Protein AF-A0A843MDX7-F1 (afdb_monomer_lite)

Sequence (92 aa):
RLTKTGERVLQIFNTVVQEIYSGSISGANNIIDEAASLETLLHSVSEMIGKMNADETVAVTQIVQSIHRIGEYSIDIAEILINKLVADDPLC

Structure (mmCIF, N/CA/C/O backbone):
data_AF-A0A843MDX7-F1
#
_entry.id   AF-A0A843MDX7-F1
#
loop_
_atom_site.group_PDB
_atom_site.id
_atom_site.type_symbol
_atom_site.label_atom_id
_atom_site.label_alt_id
_atom_site.label_comp_id
_atom_site.label_asym_id
_atom_site.label_entity_id
_atom_site.label_seq_id
_atom_site.pdbx_PDB_ins_code
_atom_site.Cartn_x
_atom_site.Cartn_y
_atom_site.Cartn_z
_atom_site.occupancy
_atom_site.B_iso_or_equiv
_atom_site.auth_seq_id
_atom_site.auth_comp_id
_atom_site.auth_asym_id
_atom_site.auth_atom_id
_atom_site.pdbx_PDB_model_num
ATOM 1 N N . ARG A 1 1 ? -13.286 5.437 9.569 1.00 82.69 1 ARG A N 1
ATOM 2 C CA . ARG A 1 1 ? -11.899 5.699 9.102 1.00 82.69 1 ARG A CA 1
ATOM 3 C C . ARG A 1 1 ? -11.290 4.421 8.551 1.00 82.69 1 ARG A C 1
ATOM 5 O O . ARG A 1 1 ? -10.936 4.442 7.389 1.00 82.69 1 ARG A O 1
ATOM 12 N N . LEU A 1 2 ? -11.324 3.314 9.303 1.00 89.81 2 LEU A N 1
ATOM 13 C CA . LEU A 1 2 ? -10.875 1.995 8.840 1.00 89.81 2 LEU A CA 1
ATOM 14 C C . LEU A 1 2 ? -11.424 1.584 7.462 1.00 89.81 2 LEU A C 1
ATOM 16 O O . LEU A 1 2 ? -10.640 1.230 6.596 1.00 89.81 2 LEU A O 1
ATOM 20 N N . THR A 1 3 ? -12.735 1.712 7.221 1.00 92.31 3 THR A N 1
ATOM 21 C CA . THR A 1 3 ? -13.336 1.409 5.904 1.00 92.31 3 THR A CA 1
ATOM 22 C C . THR A 1 3 ? -12.711 2.224 4.774 1.00 92.31 3 THR A C 1
ATOM 24 O O . THR A 1 3 ? -12.338 1.654 3.760 1.00 92.31 3 THR A O 1
ATOM 27 N N . LYS A 1 4 ? -12.503 3.534 4.978 1.00 92.31 4 LYS A N 1
ATOM 28 C CA . LYS A 1 4 ? -11.853 4.408 3.988 1.00 92.31 4 LYS A CA 1
ATOM 29 C C . LYS A 1 4 ? -10.400 4.001 3.737 1.00 92.31 4 LYS A C 1
ATOM 31 O O . LYS A 1 4 ? -9.946 4.040 2.603 1.00 92.31 4 LYS A O 1
ATOM 36 N N . THR A 1 5 ? -9.674 3.599 4.782 1.00 93.94 5 THR A N 1
ATOM 37 C CA . THR A 1 5 ? -8.310 3.066 4.647 1.00 93.94 5 THR A CA 1
ATOM 38 C C . THR A 1 5 ? -8.312 1.749 3.861 1.00 93.94 5 THR A C 1
ATOM 40 O O . THR A 1 5 ? -7.458 1.549 3.006 1.00 93.94 5 THR A O 1
ATOM 43 N N . GLY A 1 6 ? -9.308 0.886 4.091 1.00 95.25 6 GLY A N 1
ATOM 44 C CA . GLY A 1 6 ? -9.522 -0.347 3.329 1.00 95.25 6 GLY A CA 1
ATOM 45 C C . GLY A 1 6 ? -9.842 -0.097 1.851 1.00 95.25 6 GLY A C 1
ATOM 46 O O . GLY A 1 6 ? -9.253 -0.716 0.973 1.00 95.25 6 GLY A O 1
ATOM 47 N N . GLU A 1 7 ? -10.731 0.850 1.557 1.00 95.50 7 GLU A N 1
ATOM 48 C CA . GLU A 1 7 ? -11.038 1.271 0.183 1.00 95.50 7 GLU A CA 1
ATOM 49 C C . GLU A 1 7 ? -9.800 1.844 -0.512 1.00 95.50 7 GLU A C 1
ATOM 51 O O . GLU A 1 7 ? -9.522 1.505 -1.661 1.00 95.50 7 GLU A O 1
ATOM 56 N N . ARG A 1 8 ? -9.025 2.673 0.198 1.00 95.81 8 ARG A N 1
ATOM 57 C CA . ARG A 1 8 ? -7.805 3.275 -0.340 1.00 95.81 8 ARG A CA 1
ATOM 58 C C . ARG A 1 8 ? -6.753 2.225 -0.679 1.00 95.81 8 ARG A C 1
ATOM 60 O O . ARG A 1 8 ? -6.182 2.284 -1.762 1.00 95.81 8 ARG A O 1
ATOM 67 N N . VAL A 1 9 ? -6.514 1.255 0.205 1.00 96.44 9 VAL A N 1
ATOM 68 C CA . VAL A 1 9 ? -5.528 0.202 -0.074 1.00 96.44 9 VAL A CA 1
ATOM 69 C C . VAL A 1 9 ? -5.976 -0.721 -1.208 1.00 96.44 9 VAL A C 1
ATOM 71 O O . VAL A 1 9 ? -5.155 -1.158 -2.007 1.00 96.44 9 VAL A O 1
ATOM 74 N N . LEU A 1 10 ? -7.284 -0.960 -1.342 1.00 96.62 10 LEU A N 1
ATOM 75 C CA . LEU A 1 10 ? -7.827 -1.710 -2.470 1.00 96.62 10 LEU A CA 1
ATOM 76 C C . LEU A 1 10 ? -7.623 -0.966 -3.798 1.00 96.62 10 LEU A C 1
ATOM 78 O O . LEU A 1 10 ? -7.305 -1.591 -4.804 1.00 96.62 10 LEU A O 1
ATOM 82 N N . GLN A 1 11 ? -7.778 0.361 -3.808 1.00 96.50 11 GLN A N 1
ATOM 83 C CA . GLN A 1 11 ? -7.473 1.182 -4.984 1.00 96.50 11 GLN A CA 1
ATOM 84 C C . GLN A 1 11 ? -5.995 1.085 -5.366 1.00 96.50 11 GLN A C 1
ATOM 86 O O . GLN A 1 11 ? -5.710 0.817 -6.527 1.00 96.50 11 GLN A O 1
ATOM 91 N N . ILE A 1 12 ? -5.084 1.214 -4.394 1.00 96.31 12 ILE A N 1
ATOM 92 C CA . ILE A 1 12 ? -3.636 1.065 -4.616 1.00 96.31 12 ILE A CA 1
ATOM 93 C C . ILE A 1 12 ? -3.331 -0.298 -5.240 1.00 96.31 12 ILE A C 1
ATOM 95 O O . ILE A 1 12 ? -2.659 -0.379 -6.264 1.00 96.31 12 ILE A O 1
ATOM 99 N N . PHE A 1 13 ? -3.885 -1.370 -4.673 1.00 95.69 13 PHE A N 1
ATOM 100 C CA . PHE A 1 13 ? -3.676 -2.716 -5.196 1.00 95.69 13 PHE A CA 1
ATOM 101 C C . PHE A 1 13 ? -4.237 -2.897 -6.617 1.00 95.69 13 PHE A C 1
ATOM 103 O O . PHE A 1 13 ? -3.626 -3.564 -7.449 1.00 95.69 13 PHE A O 1
ATOM 110 N N . ASN A 1 14 ? -5.374 -2.278 -6.941 1.00 95.50 14 ASN A N 1
ATOM 111 C CA . ASN A 1 14 ? -5.898 -2.299 -8.308 1.00 95.50 14 ASN A CA 1
ATOM 112 C C . ASN A 1 14 ? -4.974 -1.560 -9.286 1.00 95.50 14 ASN A C 1
ATOM 114 O O . ASN A 1 14 ? -4.761 -2.057 -10.392 1.00 95.50 14 ASN A O 1
ATOM 118 N N . THR A 1 15 ? -4.397 -0.425 -8.879 1.00 94.88 15 THR A N 1
ATOM 119 C CA . THR A 1 15 ? -3.380 0.286 -9.668 1.00 94.88 15 THR A CA 1
ATOM 120 C C . THR A 1 15 ? -2.160 -0.606 -9.897 1.00 94.88 15 THR A C 1
ATOM 122 O O . THR A 1 15 ? -1.721 -0.742 -11.032 1.00 94.88 15 THR A O 1
ATOM 125 N N . VAL A 1 16 ? -1.675 -1.315 -8.868 1.00 96.12 16 VAL A N 1
ATOM 126 C CA . VAL A 1 16 ? -0.592 -2.311 -9.011 1.00 96.12 16 VAL A CA 1
ATOM 127 C C . VAL A 1 16 ? -0.906 -3.322 -10.108 1.00 96.12 16 VAL A C 1
ATOM 129 O O . VAL A 1 16 ? -0.102 -3.522 -11.016 1.00 96.12 16 VAL A O 1
ATOM 132 N N . VAL A 1 17 ? -2.090 -3.938 -10.058 1.00 95.12 17 VAL A N 1
ATOM 133 C CA . VAL A 1 17 ? -2.499 -4.926 -11.064 1.00 95.12 17 VAL A CA 1
ATOM 134 C C . VAL A 1 17 ? -2.520 -4.317 -12.465 1.00 95.12 17 VAL A C 1
ATOM 136 O O . VAL A 1 17 ? -2.078 -4.972 -13.402 1.00 95.12 17 VAL A O 1
ATOM 139 N N . GLN A 1 18 ? -3.003 -3.084 -12.625 1.00 94.56 18 GLN A N 1
ATOM 140 C CA . GLN A 1 18 ? -3.042 -2.399 -13.921 1.00 94.56 18 GLN A CA 1
ATOM 141 C C . GLN A 1 18 ? -1.638 -2.107 -14.465 1.00 94.56 18 GLN A C 1
ATOM 143 O O . GLN A 1 18 ? -1.363 -2.399 -15.631 1.00 94.56 18 GLN A O 1
ATOM 148 N N . GLU A 1 19 ? -0.739 -1.589 -13.630 1.00 93.56 19 GLU A N 1
ATOM 149 C CA . GLU A 1 19 ? 0.597 -1.174 -14.067 1.00 93.56 19 GLU A CA 1
ATOM 150 C C . GLU A 1 19 ? 1.530 -2.351 -14.367 1.00 93.56 19 GLU A C 1
ATOM 152 O O . GLU A 1 19 ? 2.387 -2.246 -15.243 1.00 93.56 19 GLU A O 1
ATOM 157 N N . ILE A 1 20 ? 1.311 -3.514 -13.740 1.00 91.81 20 ILE A N 1
ATOM 158 C CA . ILE A 1 20 ? 1.996 -4.759 -14.127 1.00 91.81 20 ILE A CA 1
ATOM 159 C C . ILE A 1 20 ? 1.782 -5.071 -15.617 1.00 91.81 20 ILE A C 1
ATOM 161 O O . ILE A 1 20 ? 2.701 -5.556 -16.278 1.00 91.81 20 ILE A O 1
ATOM 165 N N . TYR A 1 21 ? 0.589 -4.801 -16.157 1.00 88.75 21 TYR A N 1
ATOM 166 C CA . TYR A 1 21 ? 0.299 -5.026 -17.576 1.00 88.75 21 TYR A CA 1
ATOM 167 C C . TYR A 1 21 ? 0.697 -3.847 -18.468 1.00 88.75 21 TYR A C 1
ATOM 169 O O . TYR A 1 21 ? 1.010 -4.067 -19.637 1.00 88.75 21 TYR A O 1
ATOM 177 N N . SER A 1 22 ? 0.663 -2.613 -17.953 1.00 89.00 22 SER A N 1
ATOM 178 C CA . SER A 1 22 ? 1.023 -1.416 -18.726 1.00 89.00 22 SER A CA 1
ATOM 179 C C . SER A 1 22 ? 2.537 -1.316 -18.964 1.00 89.00 22 SER A C 1
ATOM 181 O O . SER A 1 22 ? 2.954 -0.837 -20.017 1.00 89.00 22 SER A O 1
ATOM 183 N N . GLY A 1 23 ? 3.350 -1.756 -17.995 1.00 85.44 23 GLY A N 1
ATOM 184 C CA . GLY A 1 23 ? 4.803 -1.607 -18.027 1.00 85.44 23 GLY A CA 1
ATOM 185 C C . GLY A 1 23 ? 5.277 -0.150 -17.949 1.00 85.44 23 GLY A C 1
ATOM 186 O O . GLY A 1 23 ? 6.287 0.192 -18.554 1.00 85.44 23 GLY A O 1
ATOM 187 N N . SER A 1 24 ? 4.559 0.730 -17.247 1.00 90.12 24 SER A N 1
ATOM 188 C CA . SER A 1 24 ? 4.927 2.147 -17.127 1.00 90.12 24 SER A CA 1
ATOM 189 C C . SER A 1 24 ? 5.760 2.437 -15.874 1.00 90.12 24 SER A C 1
ATOM 191 O O . SER A 1 24 ? 5.282 2.257 -14.754 1.00 90.12 24 SER A O 1
ATOM 193 N N . ILE A 1 25 ? 6.966 3.000 -16.042 1.00 92.88 25 ILE A N 1
ATOM 194 C CA . ILE A 1 25 ? 7.780 3.515 -14.918 1.00 92.88 25 ILE A CA 1
ATOM 195 C C . ILE A 1 25 ? 7.021 4.615 -14.163 1.00 92.88 25 ILE A C 1
ATOM 197 O O . ILE A 1 25 ? 7.019 4.646 -12.935 1.00 92.88 25 ILE A O 1
ATOM 201 N N . SER A 1 26 ? 6.325 5.504 -14.881 1.00 93.81 26 SER A N 1
ATOM 202 C CA . SER A 1 26 ? 5.515 6.550 -14.247 1.00 93.81 26 SER A CA 1
ATOM 203 C C . SER A 1 26 ? 4.372 5.964 -13.417 1.00 93.81 26 SER A C 1
ATOM 205 O O . SER A 1 26 ? 4.050 6.510 -12.365 1.00 93.81 26 SER A O 1
ATOM 207 N N . GLY A 1 27 ? 3.759 4.873 -13.882 1.00 94.81 27 GLY A N 1
ATOM 208 C CA . GLY A 1 27 ? 2.713 4.167 -13.147 1.00 94.81 27 GLY A CA 1
ATOM 209 C C . GLY A 1 27 ? 3.254 3.491 -11.889 1.00 94.81 27 GLY A C 1
ATOM 210 O O . GLY A 1 27 ? 2.673 3.624 -10.814 1.00 94.81 27 GLY A O 1
ATOM 211 N N . ALA A 1 28 ? 4.421 2.853 -11.998 1.00 95.69 28 ALA A N 1
ATOM 212 C CA . ALA A 1 28 ? 5.126 2.279 -10.858 1.00 95.69 28 ALA A CA 1
ATOM 213 C C . ALA A 1 28 ? 5.498 3.338 -9.803 1.00 95.69 28 ALA A C 1
ATOM 215 O O . ALA A 1 28 ? 5.230 3.146 -8.620 1.00 95.69 28 ALA A O 1
ATOM 216 N N . ASN A 1 29 ? 6.015 4.498 -10.216 1.00 96.31 29 ASN A N 1
ATOM 217 C CA . ASN A 1 29 ? 6.288 5.606 -9.293 1.00 96.31 29 ASN A CA 1
ATOM 218 C C . ASN A 1 29 ? 5.012 6.109 -8.601 1.00 96.31 29 ASN A C 1
ATOM 220 O O . ASN A 1 29 ? 5.014 6.331 -7.393 1.00 96.31 29 ASN A O 1
ATOM 224 N N . ASN A 1 30 ? 3.901 6.220 -9.335 1.00 96.38 30 ASN A N 1
ATOM 225 C CA . ASN A 1 30 ? 2.624 6.609 -8.742 1.00 96.38 30 ASN A CA 1
ATOM 226 C C . ASN A 1 30 ? 2.151 5.600 -7.678 1.00 96.38 30 ASN A C 1
ATOM 228 O O . ASN A 1 30 ? 1.621 6.008 -6.650 1.00 96.38 30 ASN A O 1
ATOM 232 N N . ILE A 1 31 ? 2.383 4.296 -7.866 1.00 96.81 31 ILE A 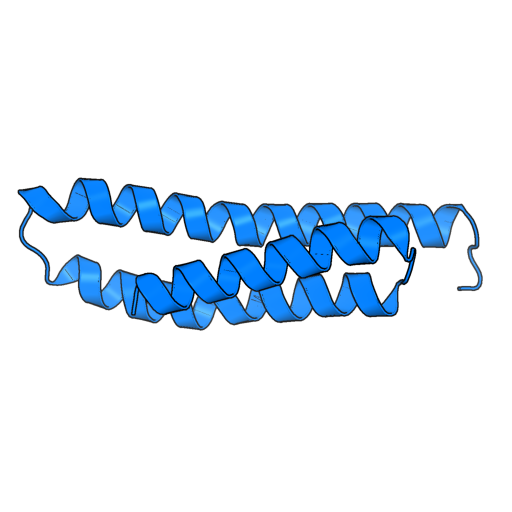N 1
ATOM 233 C CA . ILE A 1 31 ? 2.088 3.289 -6.832 1.00 96.81 31 ILE A CA 1
ATOM 234 C C . ILE A 1 31 ? 2.871 3.574 -5.546 1.00 96.81 31 ILE A C 1
ATOM 236 O O . ILE A 1 31 ? 2.282 3.507 -4.466 1.00 96.81 31 ILE A O 1
ATOM 240 N N . ILE A 1 32 ? 4.162 3.911 -5.649 1.00 97.31 32 ILE A N 1
ATOM 241 C CA . ILE A 1 32 ? 5.009 4.234 -4.490 1.00 97.31 32 ILE A CA 1
ATOM 242 C C . ILE A 1 32 ? 4.443 5.446 -3.743 1.00 97.31 32 ILE A C 1
ATOM 244 O O . ILE A 1 32 ? 4.242 5.383 -2.529 1.00 97.31 32 ILE A O 1
ATOM 248 N N . ASP A 1 33 ? 4.117 6.519 -4.466 1.00 96.19 33 ASP A N 1
ATOM 249 C CA . ASP A 1 33 ? 3.553 7.740 -3.882 1.00 96.19 33 ASP A CA 1
ATOM 250 C C . ASP A 1 33 ? 2.195 7.478 -3.210 1.00 96.19 33 ASP A C 1
ATOM 252 O O . ASP A 1 33 ? 1.929 7.914 -2.081 1.00 96.19 33 ASP A O 1
ATOM 256 N N . GLU A 1 34 ? 1.318 6.728 -3.881 1.00 95.12 34 GLU A N 1
ATOM 257 C CA . GLU A 1 34 ? 0.006 6.382 -3.350 1.00 95.12 34 GLU A CA 1
ATOM 258 C C . GLU A 1 34 ? 0.103 5.487 -2.107 1.00 95.12 34 GLU A C 1
ATOM 260 O O . GLU A 1 34 ? -0.609 5.735 -1.127 1.00 95.12 34 GLU A O 1
ATOM 265 N N . ALA A 1 35 ? 0.991 4.492 -2.109 1.00 95.38 35 ALA A N 1
ATOM 266 C CA . ALA A 1 35 ? 1.245 3.632 -0.960 1.00 95.38 35 ALA A CA 1
ATOM 267 C C . ALA A 1 35 ? 1.859 4.407 0.214 1.00 95.38 35 ALA A C 1
ATOM 269 O O . ALA A 1 35 ? 1.390 4.261 1.342 1.00 95.38 35 ALA A O 1
ATOM 270 N N . ALA A 1 36 ? 2.807 5.315 -0.0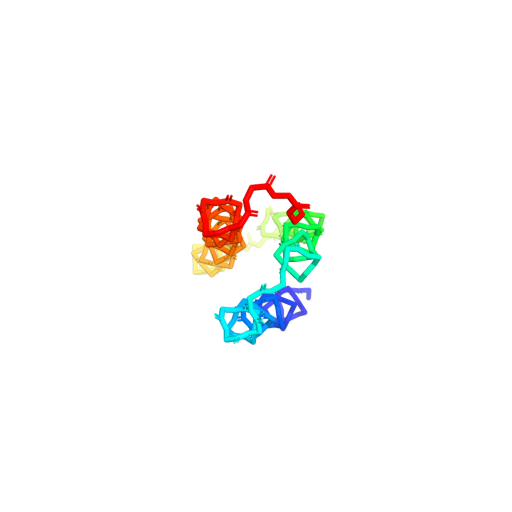35 1.00 92.62 36 ALA A N 1
ATOM 271 C CA . ALA A 1 36 ? 3.372 6.181 1.001 1.00 92.62 36 ALA A CA 1
ATOM 272 C C . ALA A 1 36 ? 2.304 7.087 1.643 1.00 92.62 36 ALA A C 1
ATOM 274 O O . ALA A 1 36 ? 2.296 7.297 2.858 1.00 92.62 36 ALA A O 1
ATOM 275 N N . SER A 1 37 ? 1.330 7.572 0.860 1.00 91.81 37 SER A N 1
ATOM 276 C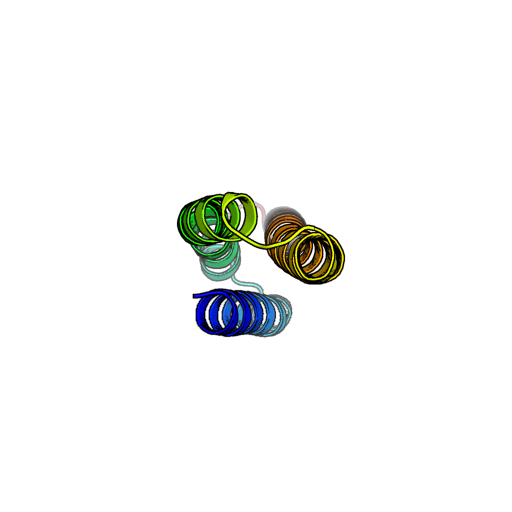 CA . SER A 1 37 ? 0.210 8.364 1.393 1.00 91.81 37 SER A CA 1
ATOM 277 C C . SER A 1 37 ? -0.686 7.595 2.380 1.00 91.81 37 SER A C 1
ATOM 279 O O . SER A 1 37 ? -1.376 8.210 3.204 1.00 91.81 37 SER A O 1
ATOM 281 N N . LEU A 1 38 ? -0.665 6.255 2.342 1.00 93.25 38 LEU A N 1
ATOM 282 C CA . LEU A 1 38 ? -1.456 5.400 3.229 1.00 93.25 38 LEU A CA 1
ATOM 283 C C . LEU A 1 38 ? -1.008 5.522 4.694 1.00 93.25 38 LEU A C 1
ATOM 285 O O . LEU A 1 38 ? -1.846 5.401 5.590 1.00 93.25 38 LEU A O 1
ATOM 289 N N . GLU A 1 39 ? 0.264 5.843 4.946 1.00 90.25 39 GLU A N 1
ATOM 290 C CA . GLU A 1 39 ? 0.829 5.997 6.295 1.00 90.25 39 GLU A CA 1
ATOM 291 C C . GLU A 1 39 ? 0.081 7.043 7.126 1.00 90.25 39 GLU A C 1
ATOM 293 O O . GLU A 1 39 ? -0.252 6.822 8.292 1.00 90.25 39 GLU A O 1
ATOM 298 N N . THR A 1 40 ? -0.298 8.164 6.508 1.00 89.06 40 THR A N 1
ATOM 299 C CA . THR A 1 40 ? -1.055 9.217 7.206 1.00 89.06 40 THR A CA 1
ATOM 300 C C . THR A 1 40 ? -2.437 8.712 7.641 1.00 89.06 40 THR A C 1
ATOM 302 O O . THR A 1 40 ? -2.909 9.003 8.745 1.00 89.06 40 THR A O 1
ATOM 305 N N . LEU A 1 41 ? -3.096 7.913 6.794 1.00 90.88 41 LEU A N 1
ATOM 306 C CA . LEU A 1 41 ? -4.389 7.308 7.117 1.00 90.88 41 LEU A CA 1
ATOM 307 C C . LEU A 1 41 ? -4.244 6.251 8.212 1.00 90.88 41 LEU A C 1
ATOM 309 O O . LEU A 1 41 ? -5.057 6.237 9.139 1.00 90.88 41 LEU A O 1
ATOM 313 N N . LEU A 1 42 ? -3.221 5.402 8.127 1.00 93.00 42 LEU A N 1
ATOM 314 C CA . LEU A 1 42 ? -2.932 4.359 9.110 1.00 93.00 42 LEU A CA 1
ATOM 315 C C . LEU A 1 42 ? -2.631 4.948 10.486 1.00 93.00 42 LEU A C 1
ATOM 317 O O . LEU A 1 42 ? -3.216 4.494 11.469 1.00 93.00 42 LEU A O 1
ATOM 321 N N . HIS A 1 43 ? -1.846 6.024 10.557 1.00 91.06 43 HIS A N 1
ATOM 322 C CA . HIS A 1 43 ? -1.589 6.739 11.805 1.00 91.06 43 HIS A CA 1
ATOM 323 C C . HIS A 1 43 ? -2.895 7.190 12.481 1.00 91.06 43 HIS A C 1
ATOM 325 O O . HIS A 1 43 ? -3.137 6.903 13.654 1.00 91.06 43 HIS A O 1
ATOM 331 N N . SER A 1 44 ? -3.808 7.791 11.709 1.00 90.62 44 SER A N 1
ATOM 332 C CA . SER A 1 44 ? -5.109 8.252 12.219 1.00 90.62 44 SER A CA 1
ATOM 333 C C . SER A 1 44 ? -6.040 7.125 12.698 1.00 90.62 44 SER A C 1
ATOM 335 O O . SER A 1 44 ? -6.975 7.370 13.471 1.00 90.62 44 SER A O 1
ATOM 337 N N . VAL A 1 45 ? -5.838 5.899 12.198 1.00 92.00 45 VAL A N 1
ATOM 338 C CA . VAL A 1 45 ? -6.577 4.706 12.628 1.00 92.00 45 VAL A CA 1
ATOM 339 C C . VAL A 1 45 ? -5.939 4.118 13.884 1.00 92.00 45 VAL A C 1
ATOM 341 O O . VAL A 1 45 ? -6.668 3.767 14.807 1.00 92.00 45 VAL A O 1
ATOM 344 N N . SER A 1 46 ? -4.611 4.092 13.982 1.00 89.75 46 SER A N 1
ATOM 345 C CA . SER A 1 46 ? -3.896 3.652 15.186 1.00 89.75 46 SER A CA 1
ATOM 346 C C . SER A 1 46 ? -4.262 4.486 16.420 1.00 89.75 46 SER A C 1
ATOM 348 O O . SER A 1 46 ? -4.524 3.928 17.486 1.00 89.75 46 SER A O 1
ATOM 350 N N . GLU A 1 47 ? -4.409 5.807 16.275 1.00 90.75 47 GLU A N 1
ATOM 351 C CA . GLU A 1 47 ? -4.911 6.679 17.352 1.00 90.75 47 GLU A CA 1
ATOM 352 C C . GLU A 1 47 ? -6.336 6.328 17.814 1.00 90.75 47 GLU A C 1
ATOM 354 O O . GLU A 1 47 ? -6.696 6.546 18.973 1.00 90.75 47 GLU A O 1
ATOM 359 N N . MET A 1 48 ? -7.177 5.821 16.904 1.00 89.62 48 MET A N 1
ATOM 360 C CA . MET A 1 48 ? -8.530 5.369 17.234 1.00 89.62 48 MET A CA 1
ATOM 361 C C . MET A 1 48 ? -8.486 4.053 18.006 1.00 89.62 48 MET A C 1
ATOM 363 O O . MET A 1 48 ? -9.186 3.925 19.007 1.00 89.62 48 MET A O 1
ATOM 367 N N . ILE A 1 49 ? -7.653 3.108 17.562 1.00 90.62 49 ILE A N 1
ATOM 368 C CA . ILE A 1 49 ? -7.487 1.799 18.204 1.00 90.62 49 ILE A CA 1
ATOM 369 C C . ILE A 1 49 ? -7.056 1.962 19.662 1.00 90.62 49 ILE A C 1
ATOM 371 O O . ILE A 1 49 ? -7.603 1.295 20.533 1.00 90.62 49 ILE A O 1
ATOM 375 N N . GLY A 1 50 ? -6.158 2.909 19.955 1.00 87.69 50 GLY A N 1
ATOM 376 C CA . GLY A 1 50 ? -5.722 3.197 21.327 1.00 87.69 50 GLY A CA 1
ATOM 377 C C . GLY A 1 50 ? -6.839 3.634 22.289 1.00 87.69 50 GLY A C 1
ATOM 378 O O . GLY A 1 50 ? -6.611 3.687 23.494 1.00 87.69 50 GLY A O 1
ATOM 379 N N . LYS A 1 51 ? -8.039 3.947 21.781 1.00 89.44 51 LYS A N 1
ATOM 380 C CA . LYS A 1 51 ? -9.223 4.337 22.565 1.00 89.44 51 LYS A CA 1
ATOM 381 C C . LYS A 1 51 ? -10.283 3.229 22.655 1.00 89.44 51 LYS A C 1
ATOM 383 O O . LYS A 1 51 ? -11.328 3.463 23.256 1.00 89.44 51 LYS A O 1
ATOM 388 N N . MET A 1 52 ? -10.060 2.070 22.027 1.00 90.75 52 MET A N 1
ATOM 389 C CA . MET A 1 52 ? -11.011 0.952 21.998 1.00 90.75 52 MET A CA 1
ATOM 390 C C . MET A 1 52 ? -10.869 0.049 23.230 1.00 90.75 52 MET A C 1
ATOM 392 O O . MET A 1 52 ? -9.815 -0.014 23.866 1.00 90.75 52 MET A O 1
ATOM 396 N N . ASN A 1 53 ? -11.942 -0.675 23.555 1.00 88.00 53 ASN A N 1
ATOM 397 C CA . ASN A 1 53 ? -11.924 -1.684 24.613 1.00 88.00 53 ASN A CA 1
ATOM 398 C C . ASN A 1 53 ? -11.085 -2.900 24.189 1.00 88.00 53 ASN A C 1
ATOM 400 O O . ASN A 1 53 ? -11.033 -3.247 23.009 1.00 88.00 53 ASN A O 1
ATOM 404 N N . ALA A 1 54 ? -10.458 -3.571 25.161 1.00 82.50 54 ALA A N 1
ATOM 405 C CA . ALA A 1 54 ? -9.465 -4.624 24.922 1.00 82.50 54 ALA A CA 1
ATOM 406 C C . ALA A 1 54 ? -9.944 -5.747 23.980 1.00 82.50 54 ALA A C 1
ATOM 408 O O . ALA A 1 54 ? -9.172 -6.197 23.132 1.00 82.50 54 ALA A O 1
ATOM 409 N N . ASP A 1 55 ? -11.212 -6.148 24.087 1.00 82.62 55 ASP A N 1
ATOM 410 C CA . ASP A 1 55 ? -11.776 -7.273 23.333 1.00 82.62 55 ASP A CA 1
ATOM 411 C C . ASP A 1 55 ? -11.903 -6.987 21.823 1.00 82.62 55 ASP A C 1
ATOM 413 O O . ASP A 1 55 ? -11.745 -7.887 21.000 1.00 82.62 55 ASP A O 1
ATOM 417 N N . GLU A 1 56 ? -12.130 -5.730 21.433 1.00 83.88 56 GLU A N 1
ATOM 418 C CA . GLU A 1 56 ? -12.269 -5.322 20.025 1.00 83.88 56 GLU A CA 1
ATOM 419 C C . GLU A 1 56 ? -10.916 -4.937 19.405 1.00 83.88 56 GLU A C 1
ATOM 421 O O . GLU A 1 56 ? -10.684 -5.118 18.205 1.00 83.88 56 GLU A O 1
ATOM 426 N N . THR A 1 57 ? -9.990 -4.448 20.235 1.00 92.19 57 THR A N 1
ATOM 427 C CA . THR A 1 57 ? -8.679 -3.929 19.825 1.00 92.19 57 THR A CA 1
ATOM 428 C C . THR A 1 57 ? -7.842 -4.950 19.059 1.00 92.19 57 THR A C 1
ATOM 430 O O . THR A 1 57 ? -7.195 -4.587 18.074 1.00 92.19 57 THR A O 1
ATOM 433 N N . VAL A 1 58 ? -7.856 -6.226 19.459 1.00 90.88 58 VAL A N 1
ATOM 434 C CA . VAL A 1 58 ? -7.027 -7.267 18.824 1.00 90.88 58 VAL A CA 1
ATOM 435 C C . VAL A 1 58 ? -7.418 -7.470 17.361 1.00 90.88 58 VAL A C 1
ATOM 437 O O . VAL A 1 58 ? -6.565 -7.381 16.476 1.00 90.88 58 VAL A O 1
ATOM 440 N N . ALA A 1 59 ? -8.707 -7.691 17.093 1.00 91.06 59 ALA A N 1
ATOM 441 C CA . ALA A 1 59 ? -9.199 -7.942 15.742 1.00 91.06 59 ALA A CA 1
ATOM 442 C C . ALA A 1 59 ? -8.967 -6.730 14.826 1.00 91.06 59 ALA A C 1
ATOM 444 O O . ALA A 1 59 ? -8.484 -6.872 13.702 1.00 91.06 59 ALA A O 1
ATOM 445 N N . VAL A 1 60 ? -9.242 -5.520 15.323 1.00 92.62 60 VAL A N 1
ATOM 446 C CA . VAL A 1 60 ? -9.047 -4.290 14.544 1.00 92.62 60 VAL A CA 1
ATOM 447 C C . VAL A 1 60 ? -7.565 -4.047 14.248 1.00 92.62 60 VAL A C 1
ATOM 449 O O . VAL A 1 60 ? -7.219 -3.683 13.124 1.00 92.62 60 VAL A O 1
ATOM 452 N N . THR A 1 61 ? -6.676 -4.319 15.207 1.00 93.25 61 THR A N 1
ATOM 453 C CA . THR A 1 61 ? -5.222 -4.215 15.006 1.00 93.25 61 THR A CA 1
ATOM 454 C C . THR A 1 61 ? -4.743 -5.160 13.907 1.00 93.25 61 THR A C 1
ATOM 456 O O . THR A 1 61 ? -3.980 -4.747 13.035 1.00 93.25 61 THR A O 1
ATOM 459 N N . GLN A 1 62 ? -5.225 -6.406 13.887 1.00 93.38 62 GLN A N 1
ATOM 460 C CA . GLN A 1 62 ? -4.869 -7.372 12.842 1.00 93.38 62 GLN A CA 1
ATOM 461 C C . GLN A 1 62 ? -5.314 -6.919 11.444 1.00 93.38 62 GLN A C 1
ATOM 463 O O . GLN A 1 62 ? -4.572 -7.090 10.471 1.00 93.38 62 GLN A O 1
ATOM 468 N N . ILE A 1 63 ? -6.497 -6.308 11.334 1.00 94.38 63 ILE A N 1
ATOM 469 C CA . ILE A 1 63 ? -6.985 -5.739 10.071 1.00 94.38 63 ILE A CA 1
ATOM 470 C C . ILE A 1 63 ? -6.077 -4.590 9.625 1.00 94.38 63 ILE A C 1
ATOM 472 O O . ILE A 1 63 ? -5.636 -4.573 8.478 1.00 94.38 63 ILE A O 1
ATOM 476 N N . VAL A 1 64 ? -5.747 -3.660 10.524 1.00 95.25 64 VAL A N 1
ATOM 477 C CA . VAL A 1 64 ? -4.880 -2.514 10.204 1.00 95.25 64 VAL A CA 1
ATOM 478 C C . VAL A 1 64 ? -3.485 -2.952 9.781 1.00 95.25 64 VAL A C 1
ATOM 480 O O . VAL A 1 64 ? -2.983 -2.460 8.776 1.00 95.25 64 VAL A O 1
ATOM 483 N N . GLN A 1 65 ? -2.891 -3.924 10.472 1.00 94.75 65 GLN A N 1
ATOM 484 C CA . GLN A 1 65 ? -1.605 -4.500 10.073 1.00 94.75 65 GLN A CA 1
ATOM 485 C C . GLN A 1 65 ? -1.672 -5.179 8.702 1.00 94.75 65 GLN A C 1
ATOM 487 O O . GLN A 1 65 ? -0.712 -5.137 7.941 1.00 94.75 65 GLN A O 1
ATOM 492 N N . SER A 1 66 ? -2.799 -5.812 8.369 1.00 96.31 66 SER A N 1
ATOM 493 C CA . SER A 1 66 ? -2.984 -6.413 7.045 1.00 96.31 66 SER A CA 1
ATOM 494 C C . SER A 1 66 ? -3.078 -5.349 5.955 1.00 96.31 66 SER A C 1
ATOM 496 O O . SER A 1 66 ? -2.472 -5.514 4.905 1.00 96.31 66 SER A O 1
ATOM 498 N N . ILE A 1 67 ? -3.776 -4.240 6.219 1.00 96.25 67 ILE A N 1
ATOM 499 C CA . ILE A 1 67 ? -3.842 -3.098 5.299 1.00 96.25 67 ILE A CA 1
ATOM 500 C C . ILE A 1 67 ? -2.457 -2.472 5.107 1.00 96.25 67 ILE A C 1
ATOM 502 O O . ILE A 1 67 ? -2.069 -2.196 3.976 1.00 96.25 67 ILE A O 1
ATOM 506 N N . HIS A 1 68 ? -1.705 -2.287 6.192 1.00 96.31 68 HIS A N 1
ATOM 507 C CA . HIS A 1 68 ? -0.346 -1.750 6.139 1.00 96.31 68 HIS A CA 1
ATOM 508 C C . HIS A 1 68 ? 0.568 -2.596 5.246 1.00 96.31 68 HIS A C 1
ATOM 510 O O . HIS A 1 68 ? 1.125 -2.070 4.288 1.00 96.31 68 HIS A O 1
ATOM 516 N N . ARG A 1 69 ? 0.586 -3.920 5.450 1.00 96.81 69 ARG A N 1
ATOM 517 C CA . ARG A 1 69 ? 1.367 -4.847 4.614 1.00 96.81 69 ARG A CA 1
ATOM 518 C C . ARG A 1 69 ? 0.992 -4.815 3.135 1.00 96.81 69 ARG A C 1
ATOM 520 O O . ARG A 1 69 ? 1.864 -4.969 2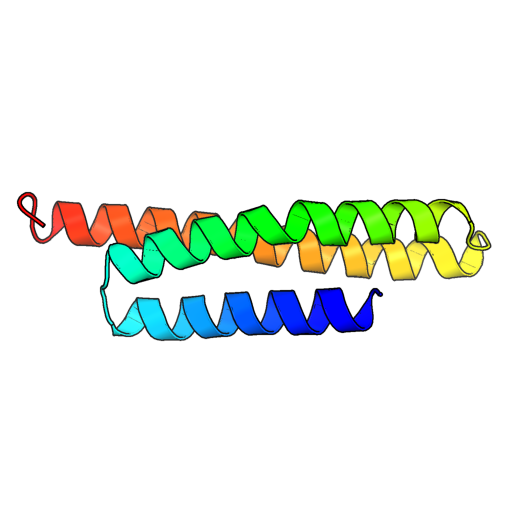.294 1.00 96.81 69 ARG A O 1
ATOM 527 N N . ILE A 1 70 ? -0.286 -4.628 2.786 1.00 96.69 70 ILE A N 1
ATOM 528 C CA . ILE A 1 70 ? -0.674 -4.501 1.368 1.00 96.69 70 ILE A CA 1
ATOM 529 C C . ILE A 1 70 ? -0.038 -3.246 0.753 1.00 96.69 70 ILE A C 1
ATOM 531 O O . ILE A 1 70 ? 0.396 -3.294 -0.397 1.00 96.69 70 ILE A O 1
ATOM 535 N N . GLY A 1 71 ? 0.048 -2.145 1.506 1.00 96.69 71 GLY A N 1
ATOM 536 C CA . GLY A 1 71 ? 0.774 -0.946 1.084 1.00 96.69 71 GLY A CA 1
ATOM 537 C C . GLY A 1 71 ? 2.259 -1.225 0.850 1.00 96.69 71 GLY A C 1
ATOM 538 O O . GLY A 1 71 ? 2.758 -0.937 -0.233 1.00 96.69 71 GLY A O 1
ATOM 539 N N . GLU A 1 72 ? 2.932 -1.859 1.814 1.00 96.69 72 GLU A N 1
ATOM 540 C CA . GLU A 1 72 ? 4.353 -2.2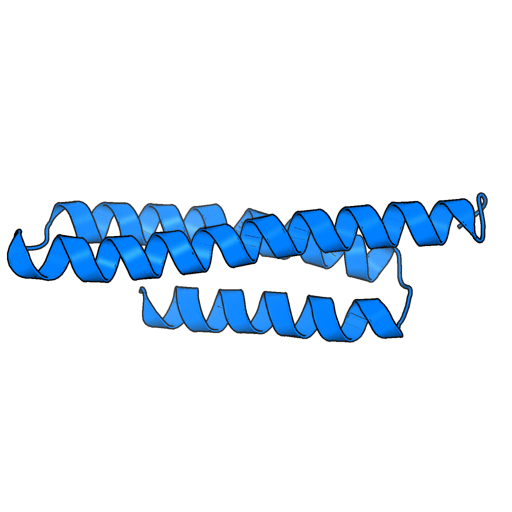34 1.704 1.00 96.69 72 GLU A CA 1
ATOM 541 C C . GLU A 1 72 ? 4.610 -3.141 0.491 1.00 96.69 72 GLU A C 1
ATOM 543 O O . GLU A 1 72 ? 5.439 -2.827 -0.357 1.00 96.69 72 GLU A O 1
ATOM 548 N N . TYR A 1 73 ? 3.815 -4.200 0.316 1.00 97.31 73 TYR A N 1
ATOM 549 C CA . TYR A 1 73 ? 3.951 -5.091 -0.840 1.00 97.31 73 TYR A CA 1
ATOM 550 C C . TYR A 1 73 ? 3.662 -4.396 -2.173 1.00 97.31 73 TYR A C 1
ATOM 552 O O . TYR A 1 73 ? 4.208 -4.789 -3.200 1.00 97.31 73 TYR A O 1
ATOM 560 N N . SER A 1 74 ? 2.809 -3.369 -2.183 1.00 97.62 74 SER A N 1
ATOM 561 C CA . SER A 1 74 ? 2.566 -2.578 -3.392 1.00 97.62 74 SER A CA 1
ATOM 562 C C . SER A 1 74 ? 3.810 -1.781 -3.795 1.00 97.62 74 SER A C 1
ATOM 564 O O . SER A 1 74 ? 4.112 -1.705 -4.984 1.00 97.62 74 SER A O 1
ATOM 566 N N . ILE A 1 75 ? 4.551 -1.247 -2.817 1.00 97.50 75 ILE A N 1
ATOM 567 C CA . ILE A 1 75 ? 5.838 -0.572 -3.042 1.00 97.50 75 ILE A CA 1
ATOM 568 C C . ILE A 1 75 ? 6.859 -1.572 -3.585 1.00 97.50 75 ILE A C 1
ATOM 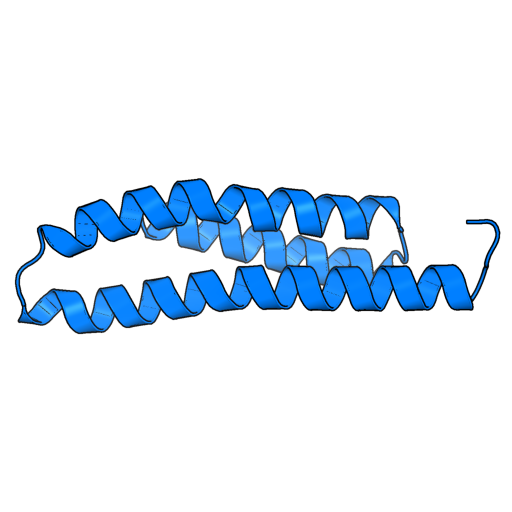570 O O . ILE A 1 75 ? 7.426 -1.329 -4.646 1.00 97.50 75 ILE A O 1
ATOM 574 N N . ASP A 1 76 ? 7.018 -2.726 -2.932 1.00 97.81 76 ASP A N 1
ATOM 575 C CA . ASP A 1 76 ? 7.964 -3.761 -3.369 1.00 97.81 76 ASP A CA 1
ATOM 576 C C . ASP A 1 76 ? 7.706 -4.188 -4.827 1.00 97.81 76 ASP A C 1
ATOM 578 O O . ASP A 1 76 ? 8.628 -4.322 -5.635 1.00 97.81 76 ASP A O 1
ATOM 582 N N . ILE A 1 77 ? 6.435 -4.381 -5.199 1.00 96.88 77 ILE A N 1
ATOM 583 C CA . ILE A 1 77 ? 6.056 -4.739 -6.572 1.00 96.88 77 ILE A CA 1
ATOM 584 C C . ILE A 1 77 ? 6.394 -3.612 -7.552 1.00 96.88 77 ILE A C 1
ATOM 586 O O . ILE A 1 77 ? 6.897 -3.891 -8.642 1.00 96.88 77 ILE A O 1
ATOM 590 N N . ALA A 1 78 ? 6.133 -2.355 -7.188 1.00 96.94 78 ALA A N 1
ATOM 591 C CA . ALA A 1 78 ? 6.474 -1.210 -8.024 1.00 96.94 78 ALA A CA 1
ATOM 592 C C . ALA A 1 78 ? 7.989 -1.103 -8.252 1.00 96.94 78 ALA A C 1
ATOM 594 O O . ALA A 1 78 ? 8.419 -0.910 -9.388 1.00 96.94 78 ALA A O 1
ATOM 595 N N . GLU A 1 79 ? 8.803 -1.310 -7.217 1.00 96.69 79 GLU A N 1
ATOM 596 C CA . GLU A 1 79 ? 10.264 -1.331 -7.336 1.00 96.69 79 GLU A CA 1
ATOM 597 C C . GLU A 1 79 ? 10.748 -2.469 -8.245 1.00 96.69 79 GLU A C 1
ATOM 599 O O . GLU A 1 79 ? 11.600 -2.260 -9.111 1.00 96.69 79 GLU A O 1
ATOM 604 N N . ILE A 1 80 ? 10.175 -3.671 -8.109 1.00 96.56 80 ILE A N 1
ATOM 605 C CA . ILE A 1 80 ? 10.464 -4.802 -9.005 1.00 96.56 80 ILE A CA 1
ATOM 606 C C . ILE A 1 80 ? 10.105 -4.451 -10.454 1.00 96.56 80 ILE A C 1
ATOM 608 O O . ILE A 1 80 ? 10.877 -4.760 -11.366 1.00 96.56 80 ILE A O 1
ATOM 612 N N . LEU A 1 81 ? 8.958 -3.805 -10.676 1.00 95.56 81 LEU A N 1
ATOM 613 C CA . LEU A 1 81 ? 8.513 -3.394 -12.005 1.00 95.56 81 LEU A CA 1
ATOM 614 C C . LEU A 1 81 ? 9.466 -2.359 -12.616 1.00 95.56 81 LEU A C 1
ATOM 616 O O . LEU A 1 81 ? 9.895 -2.544 -13.752 1.00 95.56 81 LEU A O 1
ATOM 620 N N . ILE A 1 82 ? 9.862 -1.331 -11.861 1.00 95.44 82 ILE A N 1
ATOM 621 C CA . ILE A 1 82 ? 10.847 -0.329 -12.301 1.00 95.44 82 ILE A CA 1
ATOM 622 C C . ILE A 1 82 ? 12.161 -1.011 -12.676 1.00 95.44 82 ILE A C 1
ATOM 624 O O . ILE A 1 82 ? 12.667 -0.805 -13.777 1.00 95.44 82 ILE A O 1
ATOM 628 N N . ASN A 1 83 ? 12.683 -1.872 -11.799 1.00 95.44 83 ASN A N 1
ATOM 629 C CA . ASN A 1 83 ? 13.931 -2.593 -12.042 1.00 95.44 83 ASN A CA 1
ATOM 630 C C . ASN A 1 83 ? 13.860 -3.443 -13.313 1.00 95.44 83 ASN A C 1
ATOM 632 O O . ASN A 1 83 ? 14.813 -3.476 -14.089 1.00 95.44 83 ASN A O 1
ATOM 636 N N . LYS A 1 84 ? 12.726 -4.112 -13.545 1.00 94.69 84 LYS A N 1
ATOM 637 C CA . LYS A 1 84 ? 12.498 -4.887 -14.764 1.00 94.69 84 LYS A CA 1
ATOM 638 C C . LYS A 1 84 ? 12.486 -3.998 -16.009 1.00 94.69 84 LYS A C 1
ATOM 640 O O . LYS A 1 84 ? 13.144 -4.338 -16.983 1.00 94.69 84 LYS A O 1
ATOM 645 N N . LEU A 1 85 ? 11.758 -2.884 -15.978 1.00 93.00 85 LEU A N 1
ATOM 646 C CA . LEU A 1 85 ? 11.619 -1.983 -17.125 1.00 93.00 85 LEU A CA 1
ATOM 647 C C . LEU A 1 85 ? 12.949 -1.326 -17.498 1.00 93.00 85 LEU A C 1
ATOM 649 O O . LEU A 1 85 ? 13.314 -1.325 -18.666 1.00 93.00 85 LEU A O 1
ATOM 653 N N . VAL A 1 86 ? 13.710 -0.862 -16.506 1.00 93.62 86 VAL A N 1
ATOM 654 C CA . VAL A 1 86 ? 15.055 -0.304 -16.714 1.00 93.62 86 VAL A CA 1
ATOM 655 C C . VAL A 1 86 ? 16.032 -1.369 -17.229 1.00 93.62 86 VAL A C 1
ATOM 657 O O . VAL A 1 86 ? 16.917 -1.065 -18.024 1.00 93.62 86 VAL A O 1
ATOM 660 N N . ALA A 1 87 ? 15.900 -2.627 -16.797 1.00 92.94 87 ALA A N 1
ATOM 661 C CA . ALA A 1 87 ? 16.729 -3.714 -17.317 1.00 92.94 87 ALA A CA 1
ATOM 662 C C . ALA A 1 87 ? 16.382 -4.078 -18.772 1.00 92.94 87 ALA A C 1
ATOM 664 O O . ALA A 1 87 ? 17.286 -4.401 -19.544 1.00 92.94 87 ALA A O 1
ATOM 665 N N . ASP A 1 88 ? 15.096 -4.030 -19.132 1.00 90.56 88 ASP A N 1
ATOM 666 C CA . ASP A 1 88 ? 14.611 -4.323 -20.483 1.00 90.56 88 ASP A CA 1
ATOM 667 C C . ASP A 1 88 ? 14.914 -3.158 -21.461 1.00 90.56 88 ASP A C 1
ATOM 669 O O . ASP A 1 88 ? 15.215 -3.412 -22.630 1.00 90.56 88 ASP A O 1
ATOM 673 N N . ASP A 1 89 ? 14.913 -1.903 -20.990 1.00 85.12 89 ASP A N 1
ATOM 674 C CA . ASP A 1 89 ? 15.345 -0.711 -21.737 1.00 85.12 89 ASP A CA 1
ATOM 675 C C . ASP A 1 89 ? 16.015 0.342 -20.813 1.00 85.12 89 ASP A C 1
ATOM 677 O O . ASP A 1 89 ? 15.337 1.147 -20.169 1.00 85.12 89 ASP A O 1
ATOM 681 N N . PRO A 1 90 ? 17.363 0.387 -20.761 1.00 73.00 90 PRO A N 1
ATOM 682 C CA . PRO A 1 90 ? 18.117 1.271 -19.864 1.00 73.00 90 PRO A CA 1
ATOM 683 C C . PRO A 1 90 ? 18.023 2.775 -20.159 1.00 73.00 90 PRO A C 1
ATOM 685 O O . PRO A 1 90 ? 18.609 3.564 -19.416 1.00 73.00 90 PRO A O 1
ATOM 688 N N . LEU A 1 91 ? 17.384 3.177 -21.264 1.00 71.44 91 LEU A N 1
ATOM 689 C CA . LEU A 1 91 ? 17.213 4.581 -21.658 1.00 71.44 91 LEU A CA 1
ATOM 690 C C . LEU A 1 91 ? 15.797 5.122 -21.373 1.00 71.44 91 LEU A C 1
ATOM 692 O O . LEU A 1 91 ? 15.540 6.287 -21.693 1.00 71.44 91 LEU A O 1
ATOM 696 N N . CYS A 1 92 ? 14.910 4.293 -20.809 1.00 62.06 92 CYS A N 1
ATOM 697 C CA . CYS A 1 92 ? 13.562 4.661 -20.361 1.00 62.06 92 CYS A CA 1
ATOM 698 C C . CYS A 1 92 ? 13.544 5.574 -19.128 1.00 62.06 92 CYS A C 1
ATOM 700 O O . CYS A 1 92 ? 14.424 5.432 -18.249 1.00 62.06 92 CYS A O 1
#

Secondary structure (DSSP, 8-state):
-HHHHHHHHHHHHHHHHHHHHH--HHHHHHHHHHHHHHHHHHHHHHHHHTTS-HHHHHHHHHHHHHHHHHHHHHHHHHHHHHHHHHHH-TT-

Radius of gyration: 15.66 Å; chains: 1; bounding box: 32×17×47 Å

Foldseek 3Di:
DLVVLVVLLVVLVVLLVVCVVVLDLVSLVVSLVSLVVSVVVLVVVVVVLVVDDPVVSVVSVVSSVVSNVSSVVSNVSSVVSNVVSCVVPVVD

pLDDT: mean 92.38, std 5.69, range [62.06, 97.81]